Protein AF-A0A0Q4C0S8-F1 (afdb_monomer_lite)

Radius of gyration: 36.35 Å; chains: 1; bounding box: 89×56×70 Å

Secondary structure (DSSP, 8-state):
--S----GGGSS--HHHHHHHHHHHHHHTGGGHHHHHHHHHHHHHHHHHHHHHS---PPPPPP-------S-TT--HHHHHHHHHHHHHHHHHHHHHHHHHHHHHHHHHHHHHHHTT--HHHHHHHHHHHHHHHHHHHHHHHHHHHHHTT-S-GGGS--TT--

Foldseek 3Di:
DDPDDQDDPRPPDDPVVVVVVVVVVCVVCPPCSVVVVVVVVVVVVVVVVVVVPDDPPDPPDPDDDDDDDPDDPDDDPVNVVVVVVVVVVVVVVVVVVVVVVVVVVVVVVLVVCVVVVHPSVVVVVVVVVVVVVVVVVVLVVQLVVCVVVVNPDSPPDPPPPPD

pLDDT: mean 82.93, std 13.09, range [37.69, 96.5]

Structure (mmCIF, N/CA/C/O backbone):
data_AF-A0A0Q4C0S8-F1
#
_entry.id   AF-A0A0Q4C0S8-F1
#
loop_
_atom_site.group_PDB
_atom_site.id
_atom_site.type_symbol
_atom_site.label_atom_id
_atom_site.label_alt_id
_atom_site.label_comp_id
_atom_site.label_asym_id
_atom_site.label_entity_id
_atom_site.label_seq_id
_atom_site.pdbx_PDB_ins_code
_atom_site.Cartn_x
_atom_site.Cartn_y
_atom_site.Cartn_z
_atom_site.occupancy
_atom_site.B_iso_or_equiv
_atom_site.auth_seq_id
_atom_site.auth_comp_id
_atom_site.auth_asym_id
_atom_site.auth_atom_id
_atom_site.pdbx_PDB_model_num
ATOM 1 N N . MET A 1 1 ? 50.027 -16.168 30.485 1.00 40.59 1 MET A N 1
ATOM 2 C CA . MET A 1 1 ? 49.212 -16.489 29.291 1.00 40.59 1 MET A CA 1
ATOM 3 C C . MET A 1 1 ? 47.987 -15.589 29.320 1.00 40.59 1 MET A C 1
ATOM 5 O O . MET A 1 1 ? 47.304 -15.579 30.333 1.00 40.59 1 MET A O 1
ATOM 9 N N . SER A 1 2 ? 47.777 -14.760 28.293 1.00 51.81 2 SER A N 1
ATOM 10 C CA . SER A 1 2 ? 46.671 -13.788 28.263 1.00 51.81 2 SER A CA 1
ATOM 11 C C . SER A 1 2 ? 45.330 -14.514 28.055 1.00 51.81 2 SER A C 1
ATOM 13 O O . SER A 1 2 ? 45.234 -15.284 27.097 1.00 51.81 2 SER A O 1
ATOM 15 N N . PRO A 1 3 ? 44.310 -14.314 28.910 1.00 57.88 3 PRO A N 1
ATOM 16 C CA . PRO A 1 3 ? 43.088 -15.127 28.917 1.00 57.88 3 PRO A CA 1
ATOM 17 C C . PRO A 1 3 ? 42.089 -14.825 27.782 1.00 57.88 3 PRO A C 1
ATOM 19 O O . PRO A 1 3 ? 41.018 -15.420 27.747 1.00 57.88 3 PRO A O 1
ATOM 22 N N . PHE A 1 4 ? 42.416 -13.952 26.823 1.00 65.12 4 PHE A N 1
ATOM 23 C CA . PHE A 1 4 ? 41.501 -13.568 25.743 1.00 65.12 4 PHE A CA 1
ATOM 24 C C . PHE A 1 4 ? 42.064 -13.937 24.369 1.00 65.12 4 PHE A C 1
ATOM 26 O O . PHE A 1 4 ? 42.927 -13.254 23.814 1.00 65.12 4 PHE A O 1
ATOM 33 N N . LYS A 1 5 ? 41.554 -15.031 23.796 1.00 64.12 5 LYS A N 1
ATOM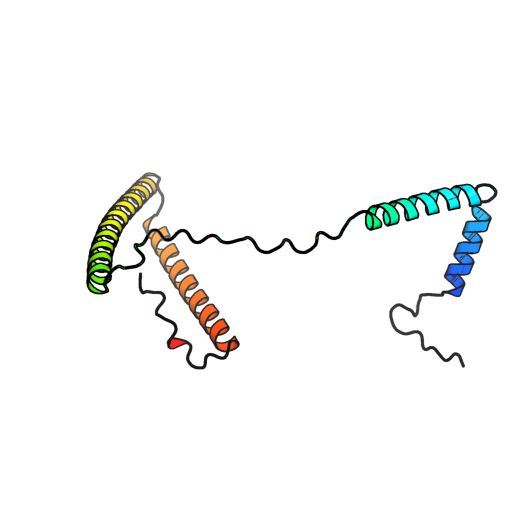 34 C CA . LYS A 1 5 ? 41.829 -15.431 22.411 1.00 64.12 5 LYS A CA 1
ATOM 35 C C . LYS A 1 5 ? 41.112 -14.440 21.480 1.00 64.12 5 LYS A C 1
ATOM 37 O O . LYS A 1 5 ? 39.897 -14.517 21.316 1.00 64.12 5 LYS A O 1
ATOM 42 N N . ARG A 1 6 ? 41.843 -13.481 20.895 1.00 61.81 6 ARG A N 1
ATOM 43 C CA . ARG A 1 6 ? 41.297 -12.559 19.880 1.00 61.81 6 ARG A CA 1
ATOM 44 C C . ARG A 1 6 ? 40.849 -13.384 18.669 1.00 61.81 6 ARG A C 1
ATOM 46 O O . ARG A 1 6 ? 41.687 -13.995 18.009 1.00 61.81 6 ARG A O 1
ATOM 53 N N . SER A 1 7 ? 39.547 -13.453 18.407 1.00 70.94 7 SER A N 1
ATOM 54 C CA . SER A 1 7 ? 38.979 -14.179 17.264 1.00 70.94 7 SER A CA 1
ATOM 55 C C . SER A 1 7 ? 38.111 -13.253 16.406 1.00 70.94 7 SER A C 1
ATOM 57 O O . SER A 1 7 ? 37.551 -12.276 16.905 1.00 70.94 7 SER A O 1
ATOM 59 N N . GLY A 1 8 ? 38.052 -13.535 15.099 1.00 73.38 8 GLY A N 1
ATOM 60 C CA . GLY A 1 8 ? 37.303 -12.742 14.117 1.00 73.38 8 GLY A CA 1
ATOM 61 C C . GLY A 1 8 ? 37.871 -11.333 13.887 1.00 73.38 8 GLY A C 1
ATOM 62 O O . GLY A 1 8 ? 39.083 -11.130 13.940 1.00 73.38 8 GLY A O 1
ATOM 63 N N . TYR A 1 9 ? 36.977 -10.362 13.666 1.00 65.44 9 TYR A N 1
ATOM 64 C CA . TYR A 1 9 ? 37.262 -8.939 13.389 1.00 65.44 9 TYR A CA 1
ATOM 65 C C . TYR A 1 9 ? 38.196 -8.255 14.411 1.00 65.44 9 TYR A C 1
ATOM 67 O O . TYR A 1 9 ? 38.837 -7.257 14.105 1.00 65.44 9 TYR A O 1
ATOM 75 N N . TRP A 1 10 ? 38.304 -8.796 15.627 1.00 69.75 10 TRP A N 1
ATOM 76 C CA . TRP A 1 10 ? 39.079 -8.226 16.735 1.00 69.75 10 TRP A CA 1
ATOM 77 C C . TRP A 1 10 ? 40.553 -8.642 16.754 1.00 69.75 10 TRP A C 1
ATOM 79 O O . TRP A 1 10 ? 41.294 -8.242 17.653 1.00 69.75 10 TRP A O 1
ATOM 89 N N . LYS A 1 11 ? 40.994 -9.467 15.796 1.00 71.50 11 LYS A N 1
ATOM 90 C CA . LYS A 1 11 ? 42.396 -9.895 15.688 1.00 71.50 11 LYS A CA 1
ATOM 91 C C . LYS A 1 11 ? 43.321 -8.729 15.325 1.00 71.50 11 LYS A C 1
ATOM 93 O O . LYS A 1 11 ? 44.394 -8.619 15.918 1.00 71.50 11 LYS A O 1
ATOM 98 N N . ASP A 1 12 ? 42.853 -7.846 14.445 1.00 72.62 12 ASP A N 1
ATOM 99 C CA . ASP A 1 12 ? 43.618 -6.703 13.927 1.00 72.62 12 ASP A CA 1
ATOM 100 C C . ASP A 1 12 ? 43.349 -5.403 14.704 1.00 72.62 12 ASP A C 1
ATOM 102 O O . ASP A 1 12 ? 44.054 -4.407 14.550 1.00 72.62 12 ASP A O 1
ATOM 106 N N . VAL A 1 13 ? 42.363 -5.411 15.607 1.00 73.00 13 VAL A N 1
ATOM 107 C CA . VAL A 1 13 ? 42.070 -4.277 16.487 1.00 73.00 13 VAL A CA 1
ATOM 108 C C . VAL A 1 13 ? 43.030 -4.303 17.675 1.00 73.00 13 VAL A C 1
ATOM 110 O O . VAL A 1 13 ? 43.033 -5.233 18.487 1.00 73.00 13 VAL A O 1
ATOM 113 N N . SER A 1 14 ? 43.849 -3.257 17.801 1.00 81.12 14 SER A N 1
ATOM 114 C CA . SER A 1 14 ? 44.730 -3.050 18.952 1.00 81.12 14 SER A CA 1
ATOM 115 C C . SER A 1 14 ? 44.239 -1.858 19.788 1.00 81.12 14 SER A C 1
ATOM 117 O O . SER A 1 14 ? 44.531 -0.711 19.456 1.00 81.12 14 SER A O 1
ATOM 119 N N . PRO A 1 15 ? 43.519 -2.087 20.907 1.00 79.62 15 PRO A N 1
ATOM 120 C CA . PRO A 1 15 ? 43.036 -0.997 21.763 1.00 79.62 15 PRO A CA 1
ATOM 121 C C . PRO A 1 15 ? 44.165 -0.083 22.253 1.00 79.62 15 PRO A C 1
ATOM 123 O O . PRO A 1 15 ? 44.021 1.132 22.319 1.00 79.62 15 PRO A O 1
ATOM 126 N N . THR A 1 16 ? 45.330 -0.668 22.534 1.00 83.69 16 THR A N 1
ATOM 127 C CA . THR A 1 16 ? 46.541 0.064 22.916 1.00 83.69 16 THR A CA 1
ATOM 128 C C . THR A 1 16 ? 47.103 0.910 21.773 1.00 83.69 16 THR A C 1
ATOM 130 O O . THR A 1 16 ? 47.582 2.012 22.021 1.00 83.69 16 THR A O 1
ATOM 133 N N . GLY A 1 17 ? 47.024 0.423 20.529 1.00 84.81 17 GLY A N 1
ATOM 134 C CA . GLY A 1 17 ? 47.449 1.162 19.340 1.00 84.81 17 GLY A CA 1
ATOM 135 C C . GLY A 1 17 ? 46.543 2.357 19.067 1.00 84.81 17 GLY A C 1
ATOM 136 O O . GLY A 1 17 ? 47.043 3.453 18.856 1.00 84.81 17 GLY A O 1
ATOM 137 N N . MET A 1 18 ? 45.225 2.183 19.199 1.00 85.50 18 MET A N 1
ATOM 138 C CA . MET A 1 18 ? 44.247 3.268 19.037 1.00 85.50 18 MET A CA 1
ATOM 139 C C . MET A 1 18 ? 44.486 4.427 20.017 1.00 85.50 18 MET A C 1
ATOM 141 O O . MET A 1 18 ? 44.411 5.593 19.635 1.00 85.50 18 MET A O 1
ATOM 145 N N . VAL A 1 19 ? 44.807 4.121 21.281 1.00 88.44 19 VAL A N 1
ATOM 146 C CA . VAL A 1 19 ? 45.125 5.150 22.287 1.00 88.44 19 VAL A CA 1
ATOM 147 C C . VAL A 1 19 ? 46.451 5.846 21.970 1.00 88.44 19 VAL A C 1
ATOM 149 O O . VAL A 1 19 ? 46.545 7.066 22.102 1.00 88.44 19 VAL A O 1
ATOM 152 N N . ALA A 1 20 ? 47.471 5.101 21.533 1.00 8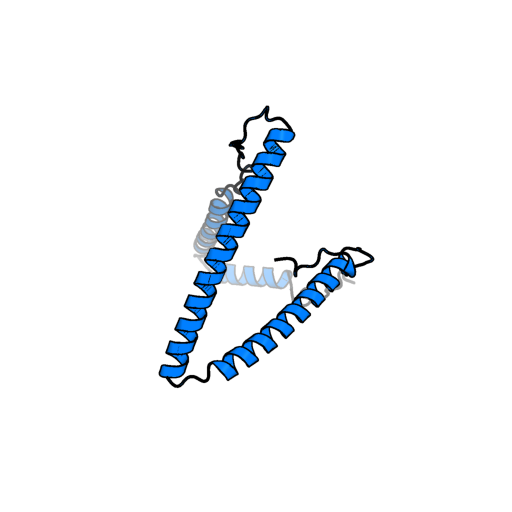9.31 20 ALA A N 1
ATOM 153 C CA . ALA A 1 20 ? 48.756 5.680 21.142 1.00 89.31 20 ALA A CA 1
ATOM 154 C C . ALA A 1 20 ? 48.615 6.630 19.940 1.00 89.31 20 ALA A C 1
ATOM 156 O O . ALA A 1 20 ? 49.172 7.730 19.968 1.00 89.31 20 ALA A O 1
ATOM 157 N N . ASP A 1 21 ? 47.813 6.247 18.945 1.00 86.69 21 ASP A N 1
ATOM 158 C CA . ASP A 1 21 ? 47.507 7.067 17.769 1.00 86.69 21 ASP A CA 1
ATOM 159 C C . ASP A 1 21 ? 46.768 8.352 18.160 1.00 86.69 21 ASP A C 1
ATOM 161 O O . ASP A 1 21 ? 47.145 9.452 17.753 1.00 86.69 21 ASP A O 1
ATOM 165 N N . PHE A 1 22 ? 45.778 8.244 19.051 1.00 88.38 22 PHE A N 1
ATOM 166 C CA . PHE A 1 22 ? 45.079 9.410 19.588 1.00 88.38 22 PHE A CA 1
ATOM 167 C C . PHE A 1 22 ? 46.033 10.373 20.312 1.00 88.38 22 PHE A C 1
ATOM 169 O O . PHE A 1 22 ? 45.969 11.584 20.099 1.00 88.38 22 PHE A O 1
ATOM 176 N N . ILE A 1 23 ? 46.957 9.857 21.133 1.00 87.88 23 ILE A N 1
ATOM 177 C CA . ILE A 1 23 ? 47.966 10.679 21.820 1.00 87.88 23 ILE A CA 1
ATOM 178 C C . ILE A 1 23 ? 48.899 11.364 20.810 1.00 87.88 23 ILE A C 1
ATOM 180 O O . ILE A 1 23 ? 49.261 12.528 21.012 1.00 87.88 23 ILE A O 1
ATOM 184 N N . ALA A 1 24 ? 49.293 10.673 19.737 1.00 90.44 24 ALA A N 1
ATOM 185 C CA . ALA A 1 24 ? 50.133 11.241 18.684 1.00 90.44 24 ALA A CA 1
ATOM 186 C C . ALA A 1 24 ? 49.425 12.405 17.970 1.00 90.44 24 ALA A C 1
ATOM 188 O O . ALA A 1 24 ? 49.979 13.506 17.902 1.00 90.44 24 ALA A O 1
ATOM 189 N N . VAL A 1 25 ? 48.172 12.209 17.549 1.00 88.56 25 VAL A N 1
ATOM 190 C CA . VAL A 1 25 ? 47.338 13.252 16.924 1.00 88.56 25 VAL A CA 1
ATOM 191 C C . VAL A 1 25 ? 47.095 14.422 17.884 1.00 88.56 25 VAL A C 1
ATOM 193 O O . VAL A 1 25 ? 47.199 15.587 17.497 1.00 88.56 25 VAL A O 1
ATOM 196 N N . TRP A 1 26 ? 46.845 14.138 19.165 1.00 87.38 26 TRP A N 1
ATOM 197 C CA . TRP A 1 26 ? 46.647 15.164 20.191 1.00 87.38 26 TRP A CA 1
ATOM 198 C C . TRP A 1 26 ? 47.883 16.049 20.389 1.00 87.38 26 TRP A C 1
ATOM 200 O O . TRP A 1 26 ? 47.766 17.262 20.587 1.00 87.38 26 TRP A O 1
ATOM 210 N N . LYS A 1 27 ? 49.082 15.460 20.317 1.00 87.75 27 LYS A N 1
ATOM 211 C CA . LYS A 1 27 ? 50.349 16.204 20.349 1.00 87.75 27 LYS A CA 1
ATOM 212 C C . LYS A 1 27 ? 50.571 16.994 19.055 1.00 87.75 27 LYS A C 1
ATOM 214 O O . LYS A 1 27 ? 50.972 18.154 19.134 1.00 87.75 27 LYS A O 1
ATOM 219 N N . GLN A 1 28 ? 50.265 16.410 17.893 1.00 89.06 28 GLN A N 1
ATOM 220 C CA . GLN A 1 28 ? 50.397 17.059 16.581 1.00 89.06 28 GLN A CA 1
ATOM 221 C C . GLN A 1 28 ? 49.497 18.296 16.436 1.00 89.06 28 GLN A C 1
ATOM 223 O O . GLN A 1 28 ? 49.897 19.278 15.815 1.00 89.06 28 GLN A O 1
ATOM 228 N N . ALA A 1 29 ? 48.315 18.291 17.058 1.00 83.25 29 ALA A N 1
ATOM 229 C CA . ALA A 1 29 ? 47.387 19.424 17.056 1.00 83.25 29 ALA A CA 1
ATOM 230 C C . ALA A 1 29 ? 47.935 20.697 17.746 1.00 83.25 29 ALA A C 1
ATOM 232 O O . ALA A 1 29 ? 47.356 21.781 17.604 1.00 83.25 29 ALA A O 1
ATOM 233 N N . GLY A 1 30 ? 49.045 20.594 18.491 1.00 86.56 30 GLY A N 1
ATOM 234 C CA . GLY A 1 30 ? 49.770 21.734 19.050 1.00 86.56 30 GLY A CA 1
ATOM 235 C C . GLY A 1 30 ? 48.898 22.637 19.930 1.00 86.56 30 GLY A C 1
ATOM 236 O O . GLY A 1 30 ? 48.123 22.167 20.766 1.00 86.56 30 GLY A O 1
ATOM 237 N N . GLN A 1 31 ? 49.010 23.956 19.748 1.00 88.62 31 GLN A N 1
ATOM 238 C CA . GLN A 1 31 ? 48.235 24.937 20.522 1.00 88.62 31 GLN A CA 1
ATOM 239 C C . GLN A 1 31 ? 46.727 24.914 20.212 1.00 88.62 31 GLN A C 1
ATOM 241 O O . GLN A 1 31 ? 45.920 25.284 21.063 1.00 88.62 31 GLN A O 1
ATOM 246 N N . ASN A 1 32 ? 46.326 24.427 19.033 1.00 89.19 32 ASN A N 1
ATOM 247 C CA . ASN A 1 32 ? 44.927 24.415 18.599 1.00 89.19 32 ASN A CA 1
ATOM 248 C C . ASN A 1 32 ? 44.136 23.191 19.088 1.00 89.19 32 ASN A C 1
ATOM 250 O O . ASN A 1 32 ? 42.934 23.113 18.834 1.00 89.19 32 ASN A O 1
ATOM 254 N N . ARG A 1 33 ? 44.760 22.262 19.826 1.00 89.38 33 ARG A N 1
ATOM 255 C CA . ARG A 1 33 ? 44.130 21.024 20.328 1.00 89.38 33 ARG A CA 1
ATOM 256 C C . ARG A 1 33 ? 42.775 21.240 21.010 1.00 89.38 33 ARG A C 1
ATOM 258 O O . ARG A 1 33 ? 41.823 20.524 20.728 1.00 89.38 33 ARG A O 1
ATOM 265 N N . TRP A 1 34 ? 42.660 22.280 21.835 1.00 89.88 34 TRP A N 1
ATOM 266 C CA . TRP A 1 34 ? 41.424 22.593 22.555 1.00 89.88 34 TRP A CA 1
ATOM 267 C C . TRP A 1 34 ? 40.345 23.199 21.659 1.00 89.88 34 TRP A C 1
ATOM 269 O O . TRP A 1 34 ? 39.168 22.929 21.865 1.00 89.88 34 TRP A O 1
ATOM 279 N N . ARG A 1 35 ? 40.730 23.962 20.628 1.00 92.19 35 ARG A N 1
ATOM 280 C CA . ARG A 1 35 ? 39.788 24.496 19.633 1.00 92.19 35 ARG A CA 1
ATOM 281 C C . ARG A 1 35 ? 39.204 23.375 18.785 1.00 92.19 35 ARG A C 1
ATOM 283 O O . ARG A 1 35 ? 37.995 23.313 18.607 1.00 92.19 35 ARG A O 1
ATOM 290 N N . ILE A 1 36 ? 40.061 22.472 18.311 1.00 90.19 36 ILE A N 1
ATOM 291 C CA . ILE A 1 36 ? 39.647 21.315 17.510 1.00 90.19 36 ILE A CA 1
ATOM 292 C C . ILE A 1 36 ? 38.740 20.400 18.341 1.00 90.19 36 ILE A C 1
ATOM 294 O O . ILE A 1 36 ? 37.678 20.018 17.861 1.00 90.19 36 ILE A O 1
ATOM 298 N N . ALA A 1 37 ? 39.107 20.122 19.598 1.00 90.62 37 ALA A N 1
ATOM 299 C CA . ALA A 1 37 ? 38.288 19.328 20.514 1.00 90.62 37 ALA A CA 1
ATOM 300 C C . ALA A 1 37 ? 36.928 19.980 20.820 1.00 90.62 37 ALA A C 1
ATOM 302 O O . ALA A 1 37 ? 35.911 19.293 20.869 1.00 90.62 37 ALA A O 1
ATOM 303 N N . ALA A 1 38 ? 36.892 21.303 21.000 1.00 93.88 38 ALA A N 1
ATOM 304 C CA . ALA A 1 38 ? 35.646 22.026 21.236 1.00 93.88 38 ALA A CA 1
ATOM 305 C C . ALA A 1 38 ? 34.718 21.974 20.015 1.00 93.88 38 ALA A C 1
ATOM 307 O O . ALA A 1 38 ? 33.528 21.711 20.168 1.00 93.88 38 ALA A O 1
ATOM 308 N N . VAL A 1 39 ? 35.253 22.172 18.804 1.00 95.81 39 VAL A N 1
ATOM 309 C CA . VAL A 1 39 ? 34.462 22.115 17.564 1.00 95.81 39 VAL A CA 1
ATOM 310 C C . VAL A 1 39 ? 33.951 20.699 17.301 1.00 95.81 39 VAL A C 1
ATOM 312 O O . VAL A 1 39 ? 32.765 20.527 17.033 1.00 95.81 39 VAL A O 1
ATOM 315 N N . SER A 1 40 ? 34.798 19.674 17.429 1.00 92.69 40 SER A N 1
ATOM 316 C CA . SER A 1 40 ? 34.370 18.284 17.223 1.00 92.69 40 SER A CA 1
ATOM 317 C C . SER A 1 40 ? 33.335 17.837 18.262 1.00 92.69 40 SER A C 1
ATOM 319 O O . SER A 1 40 ? 32.345 17.184 17.913 1.00 92.69 40 SER A O 1
ATOM 321 N N . GLY A 1 41 ? 33.515 18.247 19.521 1.00 95.25 41 GLY A N 1
ATOM 322 C CA . GLY A 1 41 ? 32.548 18.034 20.593 1.00 95.25 41 GLY A CA 1
ATOM 323 C C . GLY A 1 41 ? 31.216 18.730 20.317 1.00 95.25 41 GLY A C 1
ATOM 324 O O . GLY A 1 41 ? 30.170 18.097 20.435 1.00 95.25 41 GLY A O 1
ATOM 325 N N . ALA A 1 42 ? 31.245 19.990 19.874 1.00 96.50 42 ALA A N 1
ATOM 326 C CA . ALA A 1 42 ? 30.046 20.752 19.530 1.00 96.50 42 ALA A CA 1
ATOM 327 C C . ALA A 1 42 ? 29.273 20.124 18.360 1.00 96.50 42 ALA A C 1
ATOM 329 O O . ALA A 1 42 ? 28.057 19.977 18.453 1.00 96.50 42 ALA A O 1
ATOM 330 N N . CYS A 1 43 ? 29.960 19.695 17.296 1.00 94.25 43 CYS A N 1
ATOM 331 C CA . CYS A 1 43 ? 29.326 18.996 16.173 1.00 94.25 43 CYS A CA 1
ATOM 332 C C . CYS A 1 43 ? 28.646 17.697 16.625 1.00 94.25 43 CYS A C 1
ATOM 334 O O . CYS A 1 43 ? 27.499 17.443 16.263 1.00 94.25 43 CYS A O 1
ATOM 336 N N . THR A 1 44 ? 29.332 16.898 17.447 1.00 93.75 44 THR A N 1
ATOM 337 C CA . THR A 1 44 ? 28.785 15.633 17.963 1.00 93.75 44 THR A CA 1
ATOM 338 C C . THR A 1 44 ? 27.575 15.895 18.858 1.00 93.75 44 THR A C 1
ATOM 340 O O . THR A 1 44 ? 26.515 15.302 18.665 1.00 93.75 44 THR A O 1
ATOM 343 N N . PHE A 1 45 ? 27.702 16.834 19.797 1.00 95.88 45 PHE A N 1
ATOM 344 C CA . PHE A 1 45 ? 26.622 17.211 20.701 1.00 95.88 45 PHE A CA 1
ATOM 345 C C . PHE A 1 45 ? 25.398 17.739 19.948 1.00 95.88 45 PHE A C 1
ATOM 347 O O . PHE A 1 45 ? 24.285 17.345 20.273 1.00 95.88 45 PHE A O 1
ATOM 354 N N . ALA A 1 46 ? 25.585 18.568 18.917 1.00 95.31 46 ALA A N 1
ATOM 355 C CA . ALA A 1 46 ? 24.487 19.116 18.124 1.00 95.31 46 ALA A CA 1
ATOM 356 C C . ALA A 1 46 ? 23.635 18.020 17.463 1.00 95.31 46 ALA A C 1
ATOM 358 O O . ALA A 1 46 ? 22.407 18.092 17.503 1.00 95.31 46 ALA A O 1
ATOM 359 N N . VAL A 1 47 ? 24.273 16.982 16.908 1.00 93.62 47 VAL A N 1
ATOM 360 C CA . VAL A 1 47 ? 23.567 15.841 16.302 1.00 93.62 47 VAL A CA 1
ATOM 361 C C . VAL A 1 47 ? 22.747 15.089 17.350 1.00 93.62 47 VAL A C 1
ATOM 363 O O . VAL A 1 47 ? 21.556 14.855 17.146 1.00 93.62 47 VAL A O 1
ATOM 366 N N . PHE A 1 48 ? 23.355 14.744 18.488 1.00 91.38 48 PHE A N 1
ATOM 367 C CA . PHE A 1 48 ? 22.654 14.015 19.549 1.00 91.38 48 PHE A CA 1
ATOM 368 C C . PHE A 1 48 ? 21.556 14.847 20.214 1.00 91.38 48 PHE A C 1
ATOM 370 O O . PHE A 1 48 ? 20.502 14.308 20.543 1.00 91.38 48 PHE A O 1
ATOM 377 N N . TYR A 1 49 ? 21.766 16.153 20.369 1.00 92.94 49 TYR A N 1
ATOM 378 C CA . TYR A 1 49 ? 20.759 17.071 20.885 1.00 92.94 49 TYR A CA 1
ATOM 379 C C . TYR A 1 49 ? 19.538 17.117 19.961 1.00 92.94 49 TYR A C 1
ATOM 381 O O . TYR A 1 49 ? 18.422 16.882 20.418 1.00 92.94 49 TYR A O 1
ATOM 389 N N . LEU A 1 50 ? 19.746 17.309 18.653 1.00 90.12 50 LEU A N 1
ATOM 390 C CA . LEU A 1 50 ? 18.656 17.311 17.674 1.00 90.12 50 LEU A CA 1
ATOM 391 C C . LEU A 1 50 ? 17.917 15.966 17.638 1.00 90.12 50 LEU A C 1
ATOM 393 O O . LEU A 1 50 ? 16.691 15.925 17.526 1.00 90.12 50 LEU A O 1
ATOM 397 N N . MET A 1 51 ? 18.645 14.855 17.751 1.00 87.56 51 MET A N 1
ATOM 398 C CA . MET A 1 51 ? 18.038 13.527 17.838 1.00 87.56 51 MET A CA 1
ATOM 399 C C . MET A 1 51 ? 17.203 13.368 19.115 1.00 87.56 51 MET A C 1
ATOM 401 O O . MET A 1 51 ? 16.111 12.818 19.057 1.00 87.56 51 MET A O 1
ATOM 405 N N . SER A 1 52 ? 17.668 13.895 20.249 1.00 84.56 52 SER A N 1
ATOM 406 C CA . SER A 1 52 ? 16.935 13.848 21.520 1.00 84.56 52 SER A CA 1
ATOM 407 C C . SER A 1 52 ? 15.672 14.710 21.530 1.00 84.56 52 SER A C 1
ATOM 409 O O . SER A 1 52 ? 14.767 14.430 22.311 1.00 84.56 52 SER A O 1
ATOM 411 N N . THR A 1 53 ? 15.614 15.769 20.718 1.00 82.00 53 THR A N 1
ATOM 412 C CA . THR A 1 53 ? 14.413 16.614 20.587 1.00 82.00 53 THR A CA 1
ATOM 413 C C . THR A 1 53 ? 13.356 16.024 19.659 1.00 82.00 53 THR A C 1
ATOM 415 O O . THR A 1 53 ? 12.222 16.494 19.645 1.00 82.00 53 THR A O 1
ATOM 418 N N . GLN A 1 54 ? 13.713 15.014 18.865 1.00 80.75 54 GLN A N 1
ATOM 419 C CA . GLN A 1 54 ? 12.758 14.329 18.009 1.00 80.75 54 GLN A CA 1
ATOM 420 C C . GLN A 1 54 ? 12.002 13.308 18.854 1.00 80.75 54 GLN A C 1
ATOM 422 O O . GLN A 1 54 ? 12.518 12.243 19.188 1.00 80.75 54 GLN A O 1
ATOM 427 N N . GLU A 1 55 ? 10.766 13.644 19.214 1.00 70.00 55 GLU A N 1
ATOM 428 C CA . GLU A 1 55 ? 9.839 12.669 19.771 1.00 70.00 55 GLU A CA 1
ATOM 429 C C . GLU A 1 55 ? 9.635 11.558 18.735 1.00 70.00 55 GLU A C 1
ATOM 431 O O . GLU A 1 55 ? 9.253 11.811 17.588 1.00 70.00 55 GLU A O 1
ATOM 436 N N . ALA A 1 56 ? 9.904 10.311 19.126 1.00 63.16 56 ALA A N 1
ATOM 437 C CA . ALA A 1 56 ? 9.423 9.170 18.369 1.00 63.16 56 ALA A CA 1
ATOM 438 C C . ALA A 1 56 ? 7.899 9.295 18.333 1.00 63.16 56 ALA A C 1
ATOM 440 O O . ALA A 1 56 ? 7.248 9.174 19.370 1.00 63.16 56 ALA A O 1
ATOM 441 N N . SER A 1 57 ? 7.346 9.610 17.158 1.00 63.41 57 SER A N 1
ATOM 442 C CA . SER A 1 57 ? 5.904 9.703 16.972 1.00 63.41 57 SER A CA 1
ATOM 443 C C . SER A 1 57 ? 5.303 8.393 17.472 1.00 63.41 57 SER A C 1
ATOM 445 O O . SER A 1 57 ? 5.583 7.326 16.918 1.00 63.41 57 SER A O 1
ATOM 447 N N . ALA A 1 58 ? 4.569 8.456 18.587 1.00 68.44 58 ALA A N 1
ATOM 448 C CA . ALA A 1 58 ? 3.857 7.298 19.100 1.00 68.44 58 ALA A CA 1
ATOM 449 C C . ALA A 1 58 ? 3.025 6.715 17.945 1.00 68.44 58 ALA A C 1
ATOM 451 O O . ALA A 1 58 ? 2.521 7.497 17.131 1.00 68.44 58 ALA A O 1
ATOM 452 N N . PRO A 1 59 ? 2.885 5.379 17.834 1.00 74.81 59 PRO A N 1
ATOM 453 C CA . PRO A 1 59 ? 2.084 4.779 16.777 1.00 74.81 59 PRO A CA 1
ATOM 454 C C . PRO A 1 59 ? 0.746 5.509 16.697 1.00 74.81 59 PRO A C 1
ATOM 456 O O . PRO A 1 59 ? 0.061 5.627 17.717 1.00 74.81 59 PRO A O 1
ATOM 459 N N . HIS A 1 60 ? 0.420 6.066 15.525 1.00 70.94 60 HIS A N 1
ATOM 460 C CA . HIS A 1 60 ? -0.817 6.819 15.350 1.00 70.94 60 HIS A CA 1
ATOM 461 C C . HIS A 1 60 ? -1.980 5.994 15.921 1.00 70.94 60 HIS A C 1
ATOM 463 O O . HIS A 1 60 ? -2.091 4.810 15.579 1.00 70.94 60 HIS A O 1
ATOM 469 N N . PRO A 1 61 ? -2.830 6.568 16.797 1.00 77.56 61 PRO A N 1
ATOM 470 C CA . PRO A 1 61 ? -3.981 5.840 17.305 1.00 77.56 61 PRO A CA 1
ATOM 471 C C . PRO A 1 61 ? -4.811 5.357 16.109 1.00 77.56 61 PRO A C 1
ATOM 473 O O . PRO A 1 61 ? -4.959 6.109 15.138 1.00 77.56 61 PRO A O 1
ATOM 476 N N . PRO A 1 62 ? -5.323 4.112 16.138 1.00 79.19 62 PRO A N 1
ATOM 477 C CA . PRO A 1 62 ? -6.062 3.566 15.012 1.00 79.19 62 PRO A CA 1
ATOM 478 C C . PRO A 1 62 ? -7.229 4.496 14.653 1.00 79.19 62 PRO A C 1
ATOM 480 O O . PRO A 1 62 ? -7.847 5.089 15.548 1.00 79.19 62 PRO A O 1
ATOM 483 N N . PRO A 1 63 ? -7.533 4.658 13.354 1.00 81.50 63 PRO A N 1
ATOM 484 C CA . PRO A 1 63 ? -8.594 5.550 12.919 1.00 81.50 63 PRO A CA 1
ATOM 485 C C . PRO A 1 63 ? -9.931 5.125 13.535 1.00 81.50 63 PRO A C 1
ATOM 487 O O . PRO A 1 63 ? -10.262 3.940 13.597 1.00 81.50 63 PRO A O 1
ATOM 490 N N . LYS A 1 64 ? -10.724 6.105 13.976 1.00 82.38 64 LYS A N 1
ATOM 491 C CA . LYS A 1 64 ? -12.100 5.865 14.421 1.00 82.38 64 LYS A CA 1
ATOM 492 C C . LYS A 1 64 ? -12.961 5.580 13.189 1.00 82.38 64 LYS A C 1
ATOM 494 O O . LYS A 1 64 ? -13.178 6.475 12.377 1.00 82.38 64 LYS A O 1
ATOM 499 N N . VAL A 1 65 ? -13.438 4.344 13.045 1.00 81.12 65 VAL A N 1
ATOM 500 C CA . VAL A 1 65 ? -14.349 3.951 11.959 1.00 81.12 65 VAL A CA 1
ATOM 501 C C . VAL A 1 65 ? -15.789 4.196 12.405 1.00 81.12 65 VAL A C 1
ATOM 503 O O . VAL A 1 65 ? -16.287 3.520 13.303 1.00 81.12 65 VAL A O 1
ATOM 506 N N . THR A 1 66 ? -16.464 5.155 11.771 1.00 82.00 66 THR A N 1
ATOM 507 C CA . THR A 1 66 ? -17.911 5.358 11.927 1.00 82.00 66 THR A CA 1
ATOM 508 C C . THR A 1 66 ? -18.632 4.599 10.822 1.00 82.00 66 THR A C 1
ATOM 510 O O . THR A 1 66 ? -18.535 4.965 9.651 1.00 82.00 66 THR A O 1
ATOM 513 N N . TYR A 1 67 ? -19.367 3.550 11.182 1.00 75.62 67 TYR A N 1
ATOM 514 C CA . TYR A 1 67 ? -20.224 2.838 10.237 1.00 75.62 67 TYR A CA 1
ATOM 515 C C . TYR A 1 67 ? -21.513 3.630 10.010 1.00 75.62 67 TYR A C 1
ATOM 517 O O . TYR A 1 67 ? -22.277 3.869 10.943 1.00 75.62 67 TYR A O 1
ATOM 525 N N . ILE A 1 68 ? -21.764 4.023 8.763 1.00 78.12 68 ILE A N 1
ATOM 526 C CA . ILE A 1 68 ? -23.031 4.624 8.340 1.00 78.12 68 ILE A CA 1
ATOM 527 C C . ILE A 1 68 ? -23.861 3.504 7.710 1.00 78.12 68 ILE A C 1
ATOM 529 O O . ILE A 1 68 ? -23.578 3.074 6.593 1.00 78.12 68 ILE A O 1
ATOM 533 N N . SER A 1 69 ? -24.862 2.991 8.434 1.00 78.19 69 SER A N 1
ATOM 534 C CA . SER A 1 69 ? -25.794 2.009 7.868 1.00 78.19 69 SER A CA 1
ATOM 535 C C . SER A 1 69 ? -26.788 2.713 6.949 1.00 78.19 69 SER A C 1
ATOM 537 O O . SER A 1 69 ? -27.559 3.558 7.394 1.00 78.19 69 SER A O 1
ATOM 539 N N . ILE A 1 70 ? -26.787 2.337 5.673 1.00 75.12 70 ILE A N 1
ATOM 540 C CA . ILE A 1 70 ? -27.757 2.809 4.668 1.00 75.12 70 ILE A CA 1
ATOM 541 C C . ILE A 1 70 ? -29.044 1.963 4.723 1.00 75.12 70 ILE A C 1
ATOM 543 O O . ILE A 1 70 ? -30.102 2.356 4.237 1.00 75.12 70 ILE A O 1
ATOM 547 N N . LEU A 1 71 ? -28.964 0.790 5.349 1.00 78.88 71 LEU A N 1
ATOM 548 C CA . LEU A 1 71 ? -30.039 -0.185 5.427 1.00 78.88 71 LEU A CA 1
ATOM 549 C C . LEU A 1 71 ? -30.880 0.064 6.686 1.00 78.88 71 LEU A C 1
ATOM 551 O O . LEU A 1 71 ? -30.334 0.321 7.764 1.00 78.88 71 LEU A O 1
ATOM 555 N N . LYS A 1 72 ? -32.210 -0.029 6.559 1.00 78.38 72 LYS A N 1
ATOM 556 C CA . LYS A 1 72 ? -33.135 0.080 7.699 1.00 78.38 72 LYS A CA 1
ATOM 557 C C . LYS A 1 72 ? -32.849 -1.045 8.706 1.00 78.38 72 LYS A C 1
ATOM 559 O O . LYS A 1 72 ? -32.766 -2.209 8.322 1.00 78.38 72 LYS A O 1
ATOM 564 N N . SER A 1 73 ? -32.748 -0.698 9.991 1.00 73.06 73 SER A N 1
ATOM 565 C CA . SER A 1 73 ? -32.389 -1.618 11.086 1.00 73.06 73 SER A CA 1
ATOM 566 C C . SER A 1 73 ? -33.438 -2.692 11.398 1.00 73.06 73 SER A C 1
ATOM 568 O O . SER A 1 73 ? -33.117 -3.665 12.070 1.00 73.06 73 SER A O 1
ATOM 570 N N . HIS A 1 74 ? -34.678 -2.527 10.927 1.00 80.75 74 HIS A N 1
ATOM 571 C CA . HIS A 1 74 ? -35.817 -3.400 11.247 1.00 80.75 74 HIS A CA 1
ATOM 572 C C . HIS A 1 74 ? -36.499 -3.977 10.000 1.00 80.75 74 HIS A C 1
ATOM 574 O O . HIS A 1 74 ? -37.717 -4.134 9.987 1.00 80.75 74 HIS A O 1
ATOM 580 N N . ARG A 1 75 ? -35.744 -4.241 8.926 1.00 82.25 75 ARG A N 1
ATOM 581 C CA . ARG A 1 75 ? -36.299 -4.952 7.762 1.00 82.25 75 ARG A CA 1
ATOM 582 C C . ARG A 1 75 ? -36.579 -6.401 8.131 1.00 82.25 75 ARG A C 1
ATOM 584 O O . ARG A 1 75 ? -35.796 -7.014 8.852 1.00 82.25 75 ARG A O 1
ATOM 591 N N . SER A 1 76 ? -37.684 -6.923 7.625 1.00 88.50 76 SER A N 1
ATOM 592 C CA . SER A 1 76 ? -38.014 -8.342 7.711 1.00 88.50 76 SE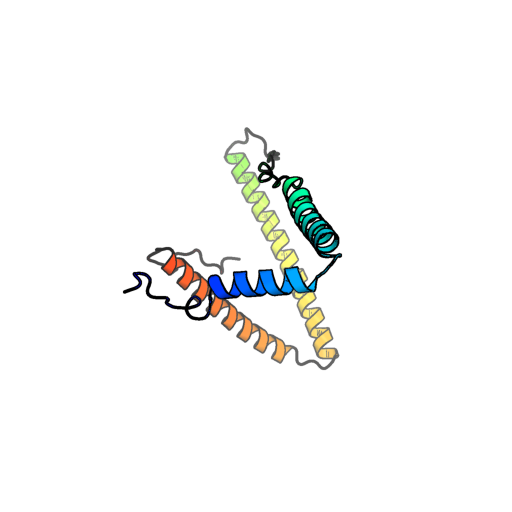R A CA 1
ATOM 593 C C . SER A 1 76 ? -37.184 -9.165 6.723 1.00 88.50 76 SER A C 1
ATOM 595 O O . SER A 1 76 ? -36.735 -8.654 5.695 1.00 88.50 76 SER A O 1
ATOM 597 N N . ASP A 1 77 ? -37.025 -10.458 7.001 1.00 85.38 77 ASP A N 1
ATOM 598 C CA . ASP A 1 77 ? -36.290 -11.377 6.122 1.00 85.38 77 ASP A CA 1
ATOM 599 C C . ASP A 1 77 ? -36.894 -11.436 4.707 1.00 85.38 77 ASP A C 1
ATOM 601 O O . ASP A 1 77 ? -36.161 -11.467 3.722 1.00 85.38 77 ASP A O 1
ATOM 605 N N . ALA A 1 78 ? -38.224 -11.338 4.592 1.00 87.06 78 ALA A N 1
ATOM 606 C CA . ALA A 1 78 ? -38.924 -11.283 3.307 1.00 87.06 78 ALA A CA 1
ATOM 607 C C . ALA A 1 78 ? -38.588 -10.017 2.494 1.00 87.06 78 ALA A C 1
ATOM 609 O O . ALA A 1 78 ? -38.437 -10.080 1.274 1.00 87.06 78 ALA A O 1
ATOM 610 N N . GLU A 1 79 ? -38.438 -8.864 3.152 1.00 85.50 79 GLU A N 1
ATOM 611 C CA . GLU A 1 79 ? -38.005 -7.628 2.487 1.00 85.50 79 GLU A CA 1
ATOM 612 C C . GLU A 1 79 ? -36.540 -7.716 2.044 1.00 85.50 79 GLU A C 1
ATOM 614 O O . GLU A 1 79 ? -36.194 -7.230 0.968 1.00 85.50 79 GLU A O 1
ATOM 619 N N . ILE A 1 80 ? -35.686 -8.363 2.845 1.00 85.62 80 ILE A N 1
ATOM 620 C CA . ILE A 1 80 ? -34.275 -8.587 2.505 1.00 85.62 80 ILE A CA 1
ATOM 621 C C . ILE A 1 80 ? -34.159 -9.494 1.277 1.00 85.62 80 ILE A C 1
ATOM 623 O O . ILE A 1 80 ? -33.398 -9.186 0.359 1.00 85.62 80 ILE A O 1
ATOM 627 N N . GLU A 1 81 ? -34.912 -10.592 1.236 1.00 90.00 81 GLU A N 1
ATOM 628 C CA . GLU A 1 81 ? -34.904 -11.517 0.104 1.00 90.00 81 GLU A CA 1
ATOM 629 C C . GLU A 1 81 ? -35.388 -10.834 -1.180 1.00 90.00 81 GLU A C 1
ATOM 631 O O . GLU A 1 81 ? -34.705 -10.894 -2.205 1.00 90.00 81 GLU A O 1
ATOM 636 N N . ALA A 1 82 ? -36.505 -10.104 -1.114 1.00 90.44 82 ALA A N 1
ATOM 637 C CA . ALA A 1 82 ? -37.036 -9.367 -2.258 1.00 90.44 82 ALA A CA 1
ATOM 638 C C . ALA A 1 82 ? -36.043 -8.314 -2.787 1.00 90.44 82 ALA A C 1
ATOM 640 O O . ALA A 1 82 ? -35.835 -8.205 -4.000 1.00 90.44 82 ALA A O 1
ATOM 641 N N . GLU A 1 83 ? -35.390 -7.567 -1.892 1.00 87.75 83 GLU A N 1
ATOM 642 C CA . GLU A 1 83 ? -34.373 -6.576 -2.259 1.00 87.75 83 GLU A CA 1
ATOM 643 C C . GLU A 1 83 ? -33.130 -7.235 -2.871 1.00 87.75 83 GLU A C 1
ATOM 645 O O . GLU A 1 83 ? -32.587 -6.740 -3.860 1.00 87.75 83 GLU A O 1
ATOM 650 N N . ASN A 1 84 ? -32.699 -8.378 -2.336 1.00 89.25 84 ASN A N 1
ATOM 651 C CA . ASN A 1 84 ? -31.567 -9.126 -2.873 1.00 89.25 84 ASN A CA 1
ATOM 652 C C . ASN A 1 84 ? -31.853 -9.660 -4.278 1.00 89.25 84 ASN A C 1
ATOM 654 O O . ASN A 1 84 ? -31.005 -9.510 -5.158 1.00 89.25 84 ASN A O 1
ATOM 658 N N . VAL A 1 85 ? -33.040 -10.224 -4.512 1.00 94.19 85 VAL A N 1
ATOM 659 C CA . VAL A 1 85 ? -33.452 -10.716 -5.836 1.00 94.19 85 VAL A CA 1
ATOM 660 C C . VAL A 1 85 ? -33.520 -9.567 -6.845 1.00 94.19 85 VAL A C 1
ATOM 662 O O . VAL A 1 85 ? -32.974 -9.679 -7.944 1.00 94.19 85 VAL A O 1
ATOM 665 N N . ALA A 1 86 ? -34.116 -8.433 -6.467 1.00 92.62 86 ALA A N 1
ATOM 666 C CA . ALA A 1 86 ? -34.173 -7.250 -7.324 1.00 92.62 86 ALA A CA 1
ATOM 667 C C . ALA A 1 86 ? -32.770 -6.706 -7.648 1.00 92.62 86 ALA A C 1
ATOM 669 O O . ALA A 1 86 ? -32.460 -6.403 -8.804 1.00 92.62 86 ALA A O 1
ATOM 670 N N . ASN A 1 87 ? -31.893 -6.644 -6.644 1.00 91.56 87 ASN A N 1
ATOM 671 C CA . ASN A 1 87 ? -30.506 -6.229 -6.824 1.00 91.56 87 ASN A CA 1
ATOM 672 C C . ASN A 1 87 ? -29.730 -7.199 -7.715 1.00 91.56 87 ASN A C 1
ATOM 674 O O . ASN A 1 87 ? -28.925 -6.758 -8.535 1.00 91.56 87 ASN A O 1
ATOM 678 N N . GLN A 1 88 ? -29.965 -8.502 -7.582 1.00 91.25 88 GLN A N 1
ATOM 679 C CA . GLN A 1 88 ? -29.323 -9.511 -8.413 1.00 91.25 88 GLN A CA 1
ATOM 680 C C . GLN A 1 88 ? -29.745 -9.363 -9.879 1.00 91.25 88 GLN A C 1
ATOM 682 O O . GLN A 1 88 ? -28.886 -9.284 -10.756 1.00 91.25 88 GLN A O 1
ATOM 687 N N . ALA A 1 89 ? -31.041 -9.190 -10.144 1.00 94.44 89 ALA A N 1
ATOM 688 C CA . ALA A 1 89 ? -31.543 -8.943 -11.495 1.00 94.44 89 ALA A CA 1
ATOM 689 C C . ALA A 1 89 ? -30.949 -7.662 -12.116 1.00 94.44 89 ALA A C 1
ATOM 691 O O . ALA A 1 89 ? -30.554 -7.654 -13.287 1.00 94.44 89 ALA A O 1
ATOM 69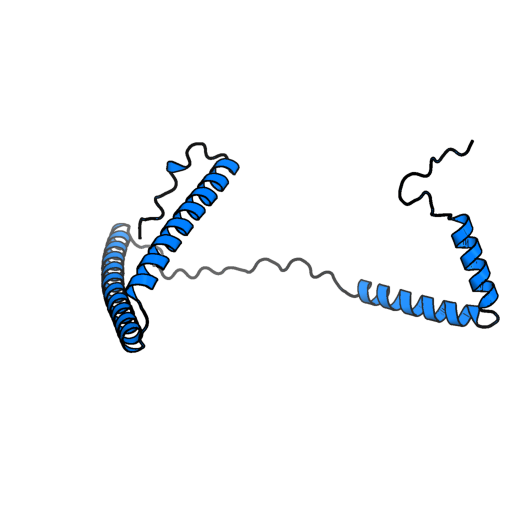2 N N . ALA A 1 90 ? -30.833 -6.585 -11.331 1.00 93.38 90 ALA A N 1
ATOM 693 C CA . ALA A 1 90 ? -30.213 -5.338 -11.775 1.00 93.38 90 ALA A CA 1
ATOM 694 C C . ALA A 1 90 ? -28.714 -5.509 -12.072 1.00 93.38 90 ALA A C 1
ATOM 696 O O . ALA A 1 90 ? -28.233 -5.052 -13.114 1.00 93.38 90 ALA A O 1
ATOM 697 N N . LYS A 1 91 ? -27.977 -6.208 -11.197 1.00 92.38 91 LYS A N 1
ATOM 698 C CA . LYS A 1 91 ? -26.557 -6.533 -11.402 1.00 92.38 91 LYS A CA 1
ATOM 699 C C . LYS A 1 91 ? -26.351 -7.330 -12.680 1.00 92.38 91 LYS A C 1
ATOM 701 O O . LYS A 1 91 ? -25.511 -6.955 -13.491 1.00 92.38 91 LYS A O 1
ATOM 706 N N . GLU A 1 92 ? -27.139 -8.378 -12.889 1.00 94.06 92 GLU A N 1
ATOM 707 C CA . GLU A 1 92 ? -27.045 -9.212 -14.086 1.00 94.06 92 GLU A CA 1
ATOM 708 C C . GLU A 1 92 ? -27.372 -8.426 -15.357 1.00 94.06 92 GLU A C 1
ATOM 710 O O . GLU A 1 92 ? -26.688 -8.570 -16.369 1.00 94.06 92 GLU A O 1
ATOM 715 N N . SER A 1 93 ? -28.382 -7.552 -15.317 1.00 93.38 93 SER A N 1
ATOM 716 C CA . SER A 1 93 ? -28.698 -6.671 -16.445 1.00 93.38 93 SER A CA 1
ATOM 717 C C . SER A 1 93 ? -27.539 -5.735 -16.782 1.00 93.38 93 SER A C 1
ATOM 719 O O . SER A 1 93 ? -27.150 -5.621 -17.945 1.00 93.38 93 SER A O 1
ATOM 721 N N . ASN A 1 94 ? -26.948 -5.106 -15.767 1.00 93.19 94 ASN A N 1
ATOM 722 C CA . ASN A 1 94 ? -25.808 -4.213 -15.947 1.00 93.19 94 ASN A CA 1
ATOM 723 C C . ASN A 1 94 ? -24.572 -4.966 -16.453 1.00 93.19 94 ASN A C 1
ATOM 725 O O . ASN A 1 94 ? -23.887 -4.473 -17.346 1.00 93.19 94 ASN A O 1
ATOM 729 N N . ALA A 1 95 ? -24.317 -6.172 -15.940 1.00 93.56 95 ALA A N 1
ATOM 730 C CA . ALA A 1 95 ? -23.219 -7.023 -16.387 1.00 93.56 95 ALA A CA 1
ATOM 731 C C . ALA A 1 95 ? -23.377 -7.422 -17.861 1.00 93.56 95 ALA A C 1
ATOM 733 O O . ALA A 1 95 ? -22.420 -7.322 -18.627 1.00 93.56 95 ALA A O 1
ATOM 734 N N . ARG A 1 96 ? -24.593 -7.785 -18.296 1.00 93.94 96 ARG A N 1
ATOM 735 C CA . ARG A 1 96 ? -24.882 -8.075 -19.713 1.00 93.94 96 ARG A CA 1
ATOM 736 C C . ARG A 1 96 ? -24.623 -6.868 -20.612 1.00 93.94 96 ARG A C 1
ATOM 738 O O . ARG A 1 96 ? -24.031 -7.003 -21.682 1.00 93.94 96 ARG A O 1
ATOM 745 N N . GLU A 1 97 ? -25.055 -5.688 -20.182 1.00 93.19 97 GLU A N 1
ATOM 746 C CA . GLU A 1 97 ? -24.834 -4.440 -20.915 1.00 93.19 97 GLU A CA 1
ATOM 747 C C . GLU A 1 97 ? -23.349 -4.078 -21.009 1.00 93.19 97 GLU A C 1
ATOM 749 O O . GLU A 1 97 ? -22.870 -3.700 -22.081 1.00 93.19 97 GLU A O 1
ATOM 754 N N . LEU A 1 98 ? -22.608 -4.237 -19.912 1.00 93.81 98 LEU A N 1
ATOM 755 C CA . LEU A 1 98 ? -21.175 -3.977 -19.875 1.00 93.81 98 LEU A CA 1
ATOM 756 C C . LEU A 1 98 ? -20.412 -4.965 -20.764 1.00 93.81 98 LEU A C 1
ATOM 758 O O . LEU A 1 98 ? -19.650 -4.533 -21.621 1.00 93.81 98 LEU A O 1
ATOM 762 N N . ALA A 1 99 ? -20.721 -6.261 -20.680 1.00 93.75 99 ALA A N 1
ATOM 763 C CA . ALA A 1 99 ? -20.132 -7.285 -21.542 1.00 93.75 99 ALA A CA 1
ATOM 764 C C . ALA A 1 99 ? -20.385 -7.006 -23.034 1.00 93.75 99 ALA A C 1
ATOM 766 O O . ALA A 1 99 ? -19.499 -7.197 -23.873 1.00 93.75 99 ALA A O 1
ATOM 767 N N . ARG A 1 100 ? -21.577 -6.500 -23.383 1.00 94.81 100 ARG A N 1
ATOM 768 C CA . ARG A 1 100 ? -21.884 -6.066 -24.753 1.00 94.81 100 ARG A CA 1
ATOM 769 C C . ARG A 1 100 ? -21.005 -4.890 -25.179 1.00 94.81 100 ARG A C 1
ATOM 771 O O . ARG A 1 100 ? -20.473 -4.904 -26.288 1.00 94.81 100 ARG A O 1
ATOM 778 N N . ARG A 1 101 ? -20.848 -3.879 -24.321 1.00 94.50 101 ARG A N 1
ATOM 779 C CA . ARG A 1 101 ? -19.995 -2.712 -24.601 1.00 94.50 101 ARG A CA 1
ATOM 780 C C . ARG A 1 101 ? -18.532 -3.113 -24.741 1.00 94.50 101 ARG A C 1
ATOM 782 O O . ARG A 1 101 ? -17.910 -2.730 -25.725 1.00 94.50 101 ARG A O 1
ATOM 789 N N . ASP A 1 102 ? -18.022 -3.941 -23.841 1.00 93.75 102 ASP A N 1
ATOM 790 C CA . ASP A 1 102 ? -16.637 -4.411 -23.865 1.00 93.75 102 ASP A CA 1
ATOM 791 C C . ASP A 1 102 ? -16.347 -5.246 -25.109 1.00 93.75 102 ASP A C 1
ATOM 793 O O . ASP A 1 102 ? -15.289 -5.102 -25.725 1.00 93.75 102 ASP A O 1
ATOM 797 N N . LYS A 1 103 ? -17.302 -6.079 -25.542 1.00 93.44 103 LYS A N 1
ATOM 798 C CA . LYS A 1 103 ? -17.205 -6.774 -26.829 1.00 93.44 103 LYS A CA 1
ATOM 799 C C . LYS A 1 103 ? -17.101 -5.788 -27.991 1.00 93.44 103 LYS A C 1
ATOM 801 O O . LYS A 1 103 ? -16.185 -5.916 -28.795 1.00 93.44 103 LYS A O 1
ATOM 806 N N . ASN A 1 104 ? -17.974 -4.784 -28.042 1.00 93.56 104 ASN A N 1
ATOM 807 C CA . ASN A 1 104 ? -17.955 -3.781 -29.110 1.00 93.56 104 ASN A CA 1
ATOM 808 C C . ASN A 1 104 ? -16.642 -2.989 -29.133 1.00 93.56 104 ASN A C 1
ATOM 810 O O . ASN A 1 104 ? -16.078 -2.760 -30.200 1.00 93.56 104 ASN A O 1
ATOM 814 N N . VAL A 1 105 ? -16.139 -2.594 -27.961 1.00 94.75 105 VAL A N 1
ATOM 815 C CA . VAL A 1 105 ? -14.862 -1.884 -27.823 1.00 94.75 105 VAL A CA 1
ATOM 816 C C . VAL A 1 105 ? -13.715 -2.767 -28.309 1.00 94.75 105 VAL A C 1
ATOM 818 O O . VAL A 1 105 ? -12.919 -2.333 -29.140 1.00 94.75 105 VAL A O 1
ATOM 821 N N . ARG A 1 106 ? -13.654 -4.026 -27.864 1.00 90.88 106 ARG A N 1
ATOM 822 C CA . ARG A 1 106 ? -12.645 -4.990 -28.325 1.00 90.88 106 ARG A CA 1
ATOM 823 C C . ARG A 1 106 ? -12.692 -5.178 -29.837 1.00 90.88 106 ARG A C 1
ATOM 825 O O . ARG A 1 106 ? -11.649 -5.097 -30.479 1.00 90.88 106 ARG A O 1
ATOM 832 N N . ASP A 1 107 ? -13.870 -5.389 -30.412 1.00 92.88 107 ASP A N 1
ATOM 833 C CA . ASP A 1 107 ? -14.029 -5.595 -31.854 1.00 92.88 107 ASP A CA 1
ATOM 834 C C . ASP A 1 107 ? -13.615 -4.345 -32.652 1.00 92.88 107 ASP A C 1
ATOM 836 O O . ASP A 1 107 ? -12.922 -4.463 -33.668 1.00 92.88 107 ASP A O 1
ATOM 840 N N . LEU A 1 108 ? -13.928 -3.146 -32.146 1.00 94.69 108 LEU A N 1
ATOM 841 C CA . LEU A 1 108 ? -13.465 -1.881 -32.717 1.00 94.69 108 LEU A CA 1
ATOM 842 C C . LEU A 1 108 ? -11.932 -1.788 -32.710 1.00 94.69 108 LEU A C 1
ATOM 844 O O . LEU A 1 108 ? -11.336 -1.556 -33.763 1.00 94.69 108 LEU A O 1
ATOM 848 N N . TYR A 1 109 ? -11.275 -2.029 -31.573 1.00 91.00 109 TYR A N 1
ATOM 849 C CA . TYR A 1 109 ? -9.808 -2.002 -31.490 1.00 91.00 109 TYR A CA 1
ATOM 850 C C . TYR A 1 109 ? -9.150 -3.057 -32.385 1.00 91.00 109 TYR A C 1
ATOM 852 O O . TYR A 1 109 ? -8.151 -2.763 -33.042 1.00 91.00 109 TYR A O 1
ATOM 860 N N . LYS A 1 110 ? -9.735 -4.258 -32.488 1.00 92.50 110 LYS A N 1
ATOM 861 C CA . LYS A 1 110 ? -9.267 -5.285 -33.428 1.00 92.50 110 LYS A CA 1
ATOM 862 C C . LYS A 1 110 ? -9.368 -4.805 -34.876 1.00 92.50 110 LYS A C 1
ATOM 864 O O . LYS A 1 110 ? -8.452 -5.045 -35.660 1.00 92.50 110 LYS A O 1
ATOM 869 N N . SER A 1 111 ? -10.448 -4.112 -35.240 1.00 93.62 111 SER A N 1
ATOM 870 C CA . SER A 1 111 ? -10.610 -3.566 -36.593 1.00 93.62 111 SER A CA 1
ATOM 871 C C . SER A 1 111 ? -9.561 -2.492 -36.915 1.00 93.62 111 SER A C 1
ATOM 873 O O . SER A 1 111 ? -8.906 -2.581 -37.953 1.00 93.62 111 SER A O 1
ATOM 875 N N . ILE A 1 112 ? -9.311 -1.560 -35.988 1.00 94.62 112 ILE A N 1
ATOM 876 C CA . ILE A 1 112 ? -8.283 -0.515 -36.117 1.00 94.62 112 ILE A CA 1
ATOM 877 C C . ILE A 1 112 ? -6.883 -1.135 -36.230 1.00 94.62 112 ILE A C 1
ATOM 879 O O . ILE A 1 112 ? -6.097 -0.724 -37.087 1.00 94.62 112 ILE A O 1
ATOM 883 N N . GLY A 1 113 ? -6.575 -2.151 -35.417 1.00 92.69 113 GLY A N 1
ATOM 884 C CA . GLY A 1 113 ? -5.306 -2.879 -35.490 1.00 92.69 113 GLY A CA 1
ATOM 885 C C . GLY A 1 113 ? -5.091 -3.535 -36.855 1.00 92.69 113 GLY A C 1
ATOM 886 O O . GLY A 1 113 ? -4.043 -3.335 -37.470 1.00 92.69 113 GLY A O 1
ATOM 887 N N . ARG A 1 114 ? -6.109 -4.229 -37.385 1.00 93.44 114 ARG A N 1
ATOM 888 C CA . ARG A 1 114 ? -6.042 -4.847 -38.722 1.00 93.44 114 ARG A CA 1
ATOM 889 C C . ARG A 1 114 ? -5.837 -3.809 -39.825 1.00 93.44 114 ARG A C 1
ATOM 891 O O . ARG A 1 114 ? -4.996 -4.008 -40.695 1.00 93.44 114 ARG A O 1
ATOM 898 N N . MET A 1 115 ? -6.558 -2.687 -39.770 1.00 93.19 115 MET A N 1
ATOM 899 C CA . MET A 1 115 ? -6.394 -1.584 -40.729 1.00 93.19 115 MET A CA 1
ATOM 900 C C . MET A 1 115 ? -5.003 -0.944 -40.663 1.00 93.19 115 MET A C 1
ATOM 902 O O . MET A 1 115 ? -4.489 -0.495 -41.681 1.00 93.19 115 MET A O 1
ATOM 906 N N . SER A 1 116 ? -4.381 -0.938 -39.484 1.00 92.19 116 SER A N 1
ATOM 907 C CA . SER A 1 116 ? -3.025 -0.417 -39.271 1.00 92.19 116 SER A CA 1
ATOM 908 C C . SER A 1 116 ? -1.924 -1.408 -39.684 1.00 92.19 116 SER A C 1
ATOM 910 O O . SER A 1 116 ? -0.746 -1.120 -39.486 1.00 92.19 116 SER A O 1
ATOM 912 N N . GLY A 1 117 ? -2.286 -2.572 -40.240 1.00 89.94 117 GLY A N 1
ATOM 913 C CA . GLY A 1 117 ? -1.347 -3.608 -40.685 1.00 89.94 117 GLY A CA 1
ATOM 914 C C . GLY A 1 117 ? -0.844 -4.544 -39.579 1.00 89.94 117 GLY A C 1
ATOM 915 O O . GLY A 1 117 ? 0.130 -5.263 -39.788 1.00 89.94 117 GLY A O 1
ATOM 916 N N . MET A 1 118 ? -1.479 -4.547 -38.404 1.00 90.12 118 MET A N 1
ATOM 917 C CA . MET A 1 118 ? -1.126 -5.422 -37.283 1.00 90.12 118 MET A CA 1
ATOM 918 C C . MET A 1 118 ? -1.832 -6.784 -37.393 1.00 90.12 118 MET A C 1
ATOM 920 O O . MET A 1 118 ? -3.035 -6.849 -37.650 1.00 90.12 118 MET A O 1
ATOM 924 N N . ASP A 1 119 ? -1.108 -7.878 -37.128 1.00 90.19 119 ASP A N 1
ATOM 925 C CA . ASP A 1 119 ? -1.677 -9.233 -37.044 1.00 90.19 119 ASP A CA 1
ATOM 926 C C . ASP A 1 119 ? -2.329 -9.470 -35.670 1.00 90.19 119 ASP A C 1
ATOM 928 O O . ASP A 1 119 ? -1.753 -10.036 -34.739 1.00 90.19 119 ASP A O 1
ATOM 932 N N . VAL A 1 120 ? -3.558 -8.980 -35.546 1.00 90.62 120 VAL A N 1
ATOM 933 C CA . VAL A 1 120 ? -4.364 -9.042 -34.321 1.00 90.62 120 VAL A CA 1
ATOM 934 C C . VAL A 1 120 ? -4.711 -10.481 -33.916 1.00 90.62 120 VAL A C 1
ATOM 936 O O . VAL A 1 120 ? -4.839 -10.767 -32.726 1.00 90.62 120 VAL A O 1
ATOM 939 N N . ASP A 1 121 ? -4.855 -11.394 -34.878 1.00 91.31 121 ASP A N 1
ATOM 940 C CA . ASP A 1 121 ? -5.265 -12.776 -34.610 1.00 91.31 121 ASP A CA 1
ATOM 941 C C . ASP A 1 121 ? -4.080 -13.628 -34.116 1.00 91.31 121 ASP A C 1
ATOM 943 O O . ASP A 1 121 ? -4.256 -14.539 -33.300 1.00 91.31 121 ASP A O 1
ATOM 947 N N . LYS A 1 122 ? -2.849 -13.320 -34.544 1.00 92.06 122 LYS A N 1
ATOM 948 C CA . LYS A 1 122 ? -1.628 -13.850 -33.916 1.00 92.06 122 LYS A CA 1
ATOM 949 C C . LYS A 1 122 ? -1.457 -13.328 -32.490 1.00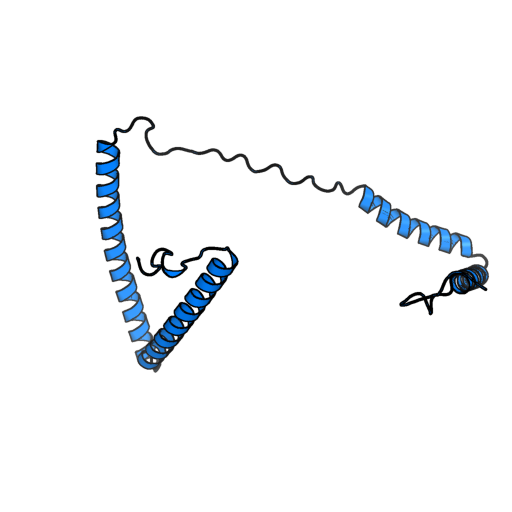 92.06 122 LYS A C 1
ATOM 951 O O . LYS A 1 122 ? -1.257 -14.138 -31.591 1.00 92.06 122 LYS A O 1
ATOM 956 N N . ILE A 1 123 ? -1.619 -12.020 -32.276 1.00 89.19 123 ILE A N 1
ATOM 957 C CA . ILE A 1 123 ? -1.501 -11.402 -30.943 1.00 89.19 123 ILE A CA 1
ATOM 958 C C . ILE A 1 123 ? -2.527 -11.988 -29.967 1.00 89.19 123 ILE A C 1
ATOM 960 O O . ILE A 1 123 ? -2.175 -12.308 -28.838 1.00 89.19 123 ILE A O 1
ATOM 964 N N . ALA A 1 124 ? -3.780 -12.176 -30.397 1.00 88.94 124 ALA A N 1
ATOM 965 C CA . ALA A 1 124 ? -4.813 -12.775 -29.553 1.00 88.94 124 ALA A CA 1
ATOM 966 C C . ALA A 1 124 ? -4.448 -14.204 -29.116 1.00 88.94 124 ALA A C 1
ATOM 968 O O . ALA A 1 124 ? -4.560 -14.526 -27.941 1.00 88.94 124 ALA A O 1
ATOM 969 N N . ARG A 1 125 ? -3.943 -15.039 -30.035 1.00 91.94 125 ARG A N 1
ATOM 970 C CA . ARG A 1 125 ? -3.519 -16.412 -29.711 1.00 91.94 125 ARG A CA 1
ATOM 971 C C . ARG A 1 125 ? -2.332 -16.458 -28.753 1.00 91.94 125 ARG A C 1
ATOM 973 O O . ARG A 1 125 ? -2.289 -17.323 -27.883 1.00 91.94 125 ARG A O 1
ATOM 980 N N . GLU A 1 126 ? -1.363 -15.565 -28.935 1.00 91.75 126 GLU A N 1
ATOM 981 C CA . GLU A 1 126 ? -0.207 -15.453 -28.040 1.00 91.75 126 GLU A CA 1
ATOM 982 C C . GLU A 1 126 ? -0.645 -14.991 -26.644 1.00 91.75 126 GLU A C 1
ATOM 984 O O . GLU A 1 126 ? -0.248 -15.603 -25.655 1.00 91.75 126 GLU A O 1
ATOM 989 N N . ALA A 1 127 ? -1.541 -14.001 -26.564 1.00 88.69 127 ALA A N 1
ATOM 990 C CA . ALA A 1 127 ? -2.117 -13.534 -25.305 1.00 88.69 127 ALA A CA 1
ATOM 991 C C . ALA A 1 127 ? -2.906 -14.637 -24.577 1.00 88.69 127 ALA A C 1
ATOM 993 O O . ALA A 1 127 ? -2.659 -14.871 -23.398 1.00 88.69 127 ALA A O 1
ATOM 994 N N . ASP A 1 128 ? -3.773 -15.377 -25.277 1.00 90.62 128 ASP A N 1
ATOM 995 C CA . ASP A 1 128 ? -4.543 -16.483 -24.687 1.00 90.62 128 ASP A CA 1
ATOM 996 C C . ASP A 1 128 ? -3.615 -17.578 -24.118 1.00 90.62 128 ASP A C 1
ATOM 998 O O . ASP A 1 128 ? -3.857 -18.125 -23.038 1.00 90.62 128 ASP A O 1
ATOM 1002 N N . ALA A 1 129 ? -2.521 -17.891 -24.824 1.00 92.56 129 ALA A N 1
ATOM 1003 C CA . ALA A 1 129 ? -1.528 -18.863 -24.370 1.00 92.56 129 ALA A CA 1
ATOM 1004 C C . ALA A 1 129 ? -0.743 -18.367 -23.143 1.00 92.56 129 ALA A C 1
ATOM 1006 O O . ALA A 1 129 ? -0.500 -19.137 -22.207 1.00 92.56 129 ALA A O 1
ATOM 1007 N N . GLU A 1 130 ? -0.361 -17.089 -23.125 1.00 90.00 130 GLU A N 1
ATOM 1008 C CA . GLU A 1 130 ? 0.289 -16.466 -21.973 1.00 90.00 130 GLU A CA 1
ATOM 1009 C C . GLU A 1 130 ? -0.629 -16.407 -20.752 1.00 90.00 130 GLU A C 1
ATOM 1011 O O . GLU A 1 130 ? -0.187 -16.706 -19.641 1.00 90.00 130 GLU A O 1
ATOM 1016 N N . ASP A 1 131 ? -1.895 -16.045 -20.935 1.00 90.56 131 ASP A N 1
ATOM 1017 C CA . ASP A 1 131 ? -2.860 -15.920 -19.846 1.00 90.56 131 ASP A CA 1
ATOM 1018 C C . ASP A 1 131 ? -3.199 -17.290 -19.251 1.00 90.56 131 ASP A C 1
ATOM 1020 O O . ASP A 1 131 ? -3.214 -17.439 -18.027 1.00 90.56 131 ASP A O 1
ATOM 1024 N N . ALA A 1 132 ? -3.325 -18.333 -20.079 1.00 91.38 132 ALA A N 1
ATOM 1025 C CA . ALA A 1 132 ? -3.444 -19.712 -19.602 1.00 91.38 132 ALA A CA 1
ATOM 1026 C C . ALA A 1 132 ? -2.212 -20.157 -18.788 1.00 91.38 132 ALA A C 1
ATOM 1028 O O . ALA A 1 132 ? -2.344 -20.813 -17.747 1.00 91.38 132 ALA A O 1
ATOM 1029 N N . ALA A 1 133 ? -1.004 -19.780 -19.222 1.00 91.44 133 ALA A N 1
ATOM 1030 C CA . ALA A 1 133 ? 0.227 -20.081 -18.494 1.00 91.44 133 ALA A CA 1
ATOM 1031 C C . ALA A 1 133 ? 0.314 -19.321 -17.157 1.00 91.44 133 ALA A C 1
ATOM 1033 O O . ALA A 1 133 ? 0.686 -19.913 -16.138 1.00 91.44 133 ALA A O 1
ATOM 1034 N N . LYS A 1 134 ? -0.072 -18.037 -17.135 1.00 89.62 134 LYS A N 1
ATOM 1035 C CA . LYS A 1 134 ? -0.138 -17.212 -15.916 1.00 89.62 134 LYS A CA 1
ATOM 1036 C C . LYS A 1 134 ? -1.162 -17.766 -14.930 1.00 89.62 134 LYS A C 1
ATOM 1038 O O . LYS A 1 134 ? -0.812 -17.960 -13.769 1.00 89.62 134 LYS A O 1
ATOM 1043 N N . ALA A 1 135 ? -2.366 -18.103 -15.394 1.00 90.12 135 ALA A N 1
ATOM 1044 C CA . ALA A 1 135 ? -3.417 -18.686 -14.564 1.00 90.12 135 ALA A CA 1
ATOM 1045 C C . ALA A 1 135 ? -2.970 -20.015 -13.938 1.00 90.12 135 ALA A C 1
ATOM 1047 O O . ALA A 1 135 ? -3.168 -20.245 -12.745 1.00 90.12 135 ALA A O 1
ATOM 1048 N N . LYS A 1 136 ? -2.292 -20.878 -14.707 1.00 89.50 136 LYS A N 1
ATOM 1049 C CA . LYS A 1 136 ? -1.714 -22.120 -14.177 1.00 89.50 136 LYS A CA 1
ATOM 1050 C C . LYS A 1 136 ? -0.657 -21.843 -13.103 1.00 89.50 136 LYS A C 1
ATOM 1052 O O . LYS A 1 136 ? -0.713 -22.435 -12.026 1.00 89.50 136 LYS A O 1
ATOM 1057 N N . ALA A 1 137 ? 0.274 -20.928 -13.368 1.00 89.62 137 ALA A N 1
ATOM 1058 C CA . ALA A 1 137 ? 1.322 -20.566 -12.416 1.00 89.62 137 ALA A CA 1
ATOM 1059 C C . ALA A 1 137 ? 0.750 -19.933 -11.134 1.00 89.62 137 ALA A C 1
ATOM 1061 O O . ALA A 1 137 ? 1.242 -20.194 -10.035 1.00 89.62 137 ALA A O 1
ATOM 1062 N N . GLU A 1 138 ? -0.299 -19.120 -11.248 1.00 87.81 138 GLU A N 1
ATOM 1063 C CA . GLU A 1 138 ? -0.997 -18.536 -10.105 1.00 87.81 138 GLU A CA 1
ATOM 1064 C C . GLU A 1 138 ? -1.719 -19.602 -9.280 1.00 87.81 138 GLU A C 1
ATOM 1066 O O . GLU A 1 138 ? -1.525 -19.653 -8.065 1.00 87.81 138 GLU A O 1
ATOM 1071 N N . ARG A 1 139 ? -2.445 -20.526 -9.922 1.00 85.75 139 ARG A N 1
ATOM 1072 C CA . ARG A 1 139 ? -3.052 -21.680 -9.238 1.00 85.75 139 ARG A CA 1
ATOM 1073 C C . ARG A 1 139 ? -2.006 -22.492 -8.481 1.00 85.75 139 ARG A C 1
ATOM 1075 O O . ARG A 1 139 ? -2.204 -22.809 -7.310 1.00 85.75 139 ARG A O 1
ATOM 1082 N N . GLU A 1 140 ? -0.864 -22.782 -9.097 1.00 87.50 140 GLU A N 1
ATOM 1083 C CA . GLU A 1 140 ? 0.238 -23.499 -8.445 1.00 87.50 140 GLU A CA 1
ATOM 1084 C C . GLU A 1 140 ? 0.794 -22.734 -7.231 1.00 87.50 140 GLU A C 1
ATOM 1086 O O . GLU A 1 140 ? 1.040 -23.335 -6.180 1.00 87.50 140 GLU A O 1
ATOM 1091 N N . ARG A 1 141 ? 0.933 -21.404 -7.329 1.00 87.12 141 ARG A N 1
ATOM 1092 C CA . ARG A 1 141 ? 1.350 -20.540 -6.208 1.00 87.12 141 ARG A CA 1
ATOM 1093 C C . ARG A 1 141 ? 0.329 -20.528 -5.075 1.00 87.12 141 ARG A C 1
ATOM 1095 O O . ARG A 1 141 ? 0.721 -20.640 -3.909 1.00 87.12 141 ARG A O 1
ATOM 1102 N N . VAL A 1 142 ? -0.958 -20.412 -5.395 1.00 85.38 142 VAL A N 1
ATOM 1103 C CA . VAL A 1 142 ? -2.050 -20.452 -4.414 1.00 85.38 142 VAL A CA 1
ATOM 1104 C C . VAL A 1 142 ? -2.047 -21.803 -3.703 1.00 85.38 142 VAL A C 1
ATOM 1106 O O . VAL A 1 142 ? -1.974 -21.845 -2.477 1.00 85.38 142 VAL A O 1
ATOM 1109 N N . ILE A 1 143 ? -1.981 -22.911 -4.445 1.00 83.75 143 ILE A N 1
ATOM 1110 C CA . ILE A 1 143 ? -1.903 -24.269 -3.885 1.00 83.75 143 ILE A CA 1
ATOM 1111 C C . ILE A 1 143 ? -0.674 -24.430 -2.977 1.00 83.75 143 ILE A C 1
ATOM 1113 O O . ILE A 1 143 ? -0.784 -24.989 -1.884 1.00 83.75 143 ILE A O 1
ATOM 1117 N N . ALA A 1 144 ? 0.498 -23.938 -3.388 1.00 84.12 144 ALA A N 1
ATOM 1118 C CA . ALA A 1 144 ? 1.712 -23.997 -2.571 1.00 84.12 144 ALA A CA 1
ATOM 1119 C C . ALA A 1 144 ? 1.583 -23.183 -1.271 1.00 84.12 144 ALA A C 1
ATOM 1121 O O . ALA A 1 144 ? 2.063 -23.609 -0.216 1.00 84.12 144 ALA A O 1
ATOM 1122 N N . THR A 1 145 ? 0.907 -22.036 -1.336 1.00 83.44 145 THR A N 1
ATOM 1123 C CA . THR A 1 145 ? 0.637 -21.173 -0.178 1.00 83.44 145 THR A CA 1
ATOM 1124 C C . THR A 1 145 ? -0.341 -21.843 0.788 1.00 83.44 145 THR A C 1
ATOM 1126 O O . THR A 1 145 ? -0.068 -21.900 1.987 1.00 83.44 145 THR A O 1
ATOM 1129 N N . LEU A 1 146 ? -1.421 -22.442 0.277 1.00 82.50 146 LEU A N 1
ATOM 1130 C CA . LEU A 1 146 ? -2.405 -23.182 1.076 1.00 82.50 146 LEU A CA 1
ATOM 1131 C C . LEU A 1 146 ? -1.786 -24.411 1.763 1.00 82.50 146 LEU A C 1
ATOM 1133 O O . LEU A 1 146 ? -2.032 -24.641 2.948 1.00 82.50 146 LEU A O 1
ATOM 1137 N N . LYS A 1 147 ? -0.915 -25.155 1.064 1.00 80.06 147 LYS A N 1
ATOM 1138 C CA . LYS A 1 147 ? -0.161 -26.283 1.645 1.00 80.06 147 LYS A CA 1
ATOM 1139 C C . LYS A 1 147 ? 0.772 -25.837 2.771 1.00 80.06 147 LYS A C 1
ATOM 1141 O O . LYS A 1 147 ? 0.850 -26.503 3.799 1.00 80.06 147 LYS A O 1
ATOM 1146 N N . ARG A 1 148 ? 1.456 -24.697 2.607 1.00 79.88 148 ARG A N 1
ATOM 1147 C CA . ARG A 1 148 ? 2.308 -24.109 3.656 1.00 79.88 148 ARG A CA 1
ATOM 1148 C C . ARG A 1 148 ? 1.496 -23.674 4.881 1.00 79.88 148 ARG A C 1
ATOM 1150 O O . ARG A 1 148 ? 1.998 -23.767 5.994 1.00 79.88 148 ARG A O 1
ATOM 1157 N N . GLY A 1 149 ? 0.257 -23.230 4.671 1.00 78.88 149 GLY A N 1
ATOM 1158 C CA . GLY A 1 149 ? -0.690 -22.843 5.721 1.00 78.88 149 GLY A CA 1
ATOM 1159 C C . GLY A 1 149 ? -1.399 -24.003 6.432 1.00 78.88 149 GLY A C 1
ATOM 1160 O O . GLY A 1 149 ? -2.232 -23.742 7.292 1.00 78.88 149 GLY A O 1
ATOM 1161 N N . GLY A 1 150 ? -1.097 -25.265 6.099 1.00 75.88 150 GLY A N 1
ATOM 1162 C CA . GLY A 1 150 ? -1.640 -26.438 6.797 1.00 75.88 150 GLY A CA 1
ATOM 1163 C C . GLY A 1 150 ? -3.016 -26.923 6.319 1.00 75.88 150 GLY A C 1
ATOM 1164 O O . GLY A 1 150 ? -3.615 -27.772 6.976 1.00 75.88 150 GLY A O 1
ATOM 1165 N N . ILE A 1 151 ? -3.526 -26.437 5.180 1.00 66.19 151 ILE A N 1
ATOM 1166 C CA . ILE A 1 151 ? -4.793 -26.917 4.604 1.00 66.19 151 ILE A CA 1
ATOM 1167 C C . ILE A 1 151 ? -4.525 -28.206 3.811 1.00 66.19 151 ILE A C 1
ATOM 1169 O O . ILE A 1 151 ? -3.884 -28.186 2.760 1.00 66.19 151 ILE A O 1
ATOM 1173 N N . ALA A 1 152 ? -5.018 -29.339 4.321 1.00 59.06 152 ALA A N 1
ATOM 1174 C CA . ALA A 1 152 ? -4.717 -30.679 3.804 1.00 59.06 152 ALA A CA 1
ATOM 1175 C C . ALA A 1 152 ? -5.370 -31.018 2.446 1.00 59.06 152 ALA A C 1
ATOM 1177 O O . ALA A 1 152 ? -4.942 -31.972 1.799 1.00 59.06 152 ALA A O 1
ATOM 1178 N N . ASN A 1 153 ? -6.365 -30.248 1.982 1.00 57.34 153 ASN A N 1
ATOM 1179 C CA . ASN A 1 153 ? -7.012 -30.475 0.685 1.00 57.34 153 ASN A CA 1
ATOM 1180 C C . ASN A 1 153 ? -7.155 -29.163 -0.121 1.00 57.34 153 ASN A C 1
ATOM 1182 O O . ASN A 1 153 ? -8.147 -28.449 0.028 1.00 57.34 153 ASN A O 1
ATOM 1186 N N . PRO A 1 154 ? -6.162 -28.810 -0.958 1.00 55.59 154 PRO A N 1
ATOM 1187 C CA . PRO A 1 154 ? -6.115 -27.530 -1.670 1.00 55.59 154 PRO A CA 1
ATOM 1188 C C . PRO A 1 154 ? -7.114 -27.422 -2.835 1.00 55.59 154 PRO A C 1
ATOM 1190 O O . PRO A 1 154 ? -7.286 -26.338 -3.379 1.00 55.59 154 PRO A O 1
ATOM 1193 N N . THR A 1 155 ? -7.781 -28.519 -3.205 1.00 53.56 155 THR A N 1
ATOM 1194 C CA . THR A 1 155 ? -8.805 -28.587 -4.265 1.00 53.56 155 THR A CA 1
ATOM 1195 C C . THR A 1 155 ? -10.194 -28.118 -3.812 1.00 53.56 155 THR A C 1
ATOM 1197 O O . THR A 1 155 ? -11.104 -28.071 -4.626 1.00 53.56 155 THR A O 1
ATOM 1200 N N . LEU A 1 156 ? -10.378 -27.805 -2.521 1.00 50.56 156 LEU A N 1
ATOM 1201 C CA . LEU A 1 156 ? -11.638 -27.300 -1.949 1.00 50.56 156 LEU A CA 1
ATOM 1202 C C . LEU A 1 156 ? -11.665 -25.769 -1.796 1.00 50.56 156 LEU A C 1
ATOM 1204 O O . LEU A 1 156 ? -12.622 -25.223 -1.248 1.00 50.56 156 LEU A O 1
ATOM 1208 N N . ALA A 1 157 ? -10.614 -25.068 -2.235 1.00 49.03 157 ALA A N 1
ATOM 1209 C CA . ALA A 1 157 ? -10.682 -23.619 -2.380 1.00 49.03 157 ALA A CA 1
ATOM 1210 C C . ALA A 1 157 ? -11.737 -23.299 -3.456 1.00 49.03 157 ALA A C 1
ATOM 1212 O O . ALA A 1 157 ? -11.737 -23.979 -4.481 1.00 49.03 157 ALA A O 1
ATOM 1213 N N . PRO A 1 158 ? -12.649 -22.334 -3.227 1.00 48.69 158 PRO A N 1
ATOM 1214 C CA . PRO A 1 158 ? -13.732 -22.050 -4.163 1.00 48.69 158 PRO A CA 1
ATOM 1215 C C . PRO A 1 158 ? -13.154 -21.782 -5.551 1.00 48.69 158 PRO A C 1
ATOM 1217 O O . PRO A 1 158 ? -12.181 -21.032 -5.668 1.00 48.69 158 PRO A O 1
ATOM 1220 N N . ASP A 1 159 ? -13.734 -22.419 -6.572 1.00 50.88 159 ASP A N 1
ATOM 1221 C CA . ASP A 1 159 ? -13.336 -22.237 -7.963 1.00 50.88 159 ASP A CA 1
ATOM 1222 C C . ASP A 1 159 ? -13.308 -20.739 -8.277 1.00 50.88 159 ASP A C 1
ATOM 1224 O O . ASP A 1 159 ? -14.330 -20.059 -8.353 1.00 50.88 159 ASP A O 1
ATOM 1228 N N . ILE A 1 160 ? -12.097 -20.227 -8.471 1.00 50.72 160 ILE A N 1
ATOM 1229 C CA . ILE A 1 160 ? -11.797 -18.852 -8.888 1.00 50.72 160 ILE A CA 1
ATOM 1230 C C . ILE A 1 160 ? -12.188 -18.600 -10.358 1.00 50.72 160 ILE A C 1
ATOM 1232 O O . ILE A 1 160 ? -11.770 -17.611 -10.942 1.00 50.72 160 ILE A O 1
ATOM 1236 N N . ASP A 1 161 ? -13.010 -19.481 -10.935 1.00 45.78 161 ASP A N 1
ATOM 1237 C CA . ASP A 1 161 ? -13.573 -19.393 -12.285 1.00 45.78 161 ASP A CA 1
ATOM 1238 C C . ASP A 1 161 ? -15.093 -19.101 -12.257 1.00 45.78 161 ASP A C 1
ATOM 1240 O O . ASP A 1 161 ? -15.776 -19.209 -13.270 1.00 45.78 161 ASP A O 1
ATOM 1244 N N . GLY A 1 162 ? -15.649 -18.747 -11.091 1.00 47.41 162 GLY A N 1
ATOM 1245 C CA . GLY A 1 162 ? -17.065 -18.409 -10.905 1.00 47.41 162 GLY A CA 1
ATOM 1246 C C . GLY A 1 162 ? -17.428 -16.932 -11.113 1.00 47.41 162 GLY A C 1
ATOM 1247 O O . GLY A 1 162 ? -18.239 -16.414 -10.341 1.00 47.41 162 GLY A O 1
ATOM 1248 N N . GLN A 1 163 ? -16.836 -16.247 -12.098 1.00 37.69 163 GLN A N 1
ATOM 1249 C CA . GLN A 1 163 ? -17.307 -14.943 -12.599 1.00 37.69 163 GLN A CA 1
ATOM 1250 C C . GLN A 1 163 ? -17.371 -14.929 -14.123 1.00 37.69 163 GLN A C 1
ATOM 1252 O O . GLN A 1 163 ? -16.379 -15.351 -14.755 1.00 37.69 163 GLN A O 1
#

Sequence (163 aa):
MSPFKRSGYWKDVSPTGMVADFIA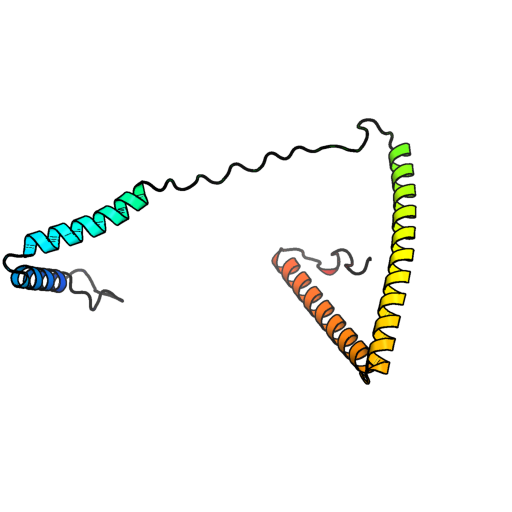VWKQAGQNRWRIAAVSGACTFAVFYLMSTQEASAPHPPPKVTYISILKSHRSDAEIEAENVANQAAKESNARELARRDKNVRDLYKSIGRMSGMDVDKIAREADAEDAAKAKAERERVIATLKRGGIANPTLAPDIDGQ